Protein AF-A0A8B8CAV0-F1 (afdb_monomer)

Mean predicted aligned error: 4.96 Å

Nearest PDB structures (foldseek):
  4ude-assembly2_B  TM=5.161E-01  e=7.642E+00  Ginkgo biloba
  3fgt-assembly1_A  TM=3.720E-01  e=7.642E+00  Mus musculus

InterPro domains:
  IPR046815 P2X purinoreceptor 7, intracellular domain [PF20478] (2-87)

Organism: Crassostrea virginica (NCBI:txid6565)

Sequence (89 aa):
MCRDMPTQTERICCGRLPNQCQSQLPDFQLLILDELVLTLAQMYRQDVLALPQDEDYNKGKRHAAYRQFILWHHGRLGVGVRRIIPSNP

pLDDT: mean 87.69, std 7.07, range [60.25, 96.56]

Radius of gyration: 14.06 Å; Cα contacts (8 Å, |Δi|>4): 95; chains: 1; bounding box: 32×27×32 Å

Secondary structure (DSSP, 8-state):
-PPP-SSGGG-----S-GGG-GGGSHHHIIIII-HHHHHHHHHIIIIIT-PPPPSSHHHHHHHHHHHHHHHHHHS---TT---PPP---

Foldseek 3Di:
DFDDDPDPLQQDAPPDDPVPGPCPDPCLCVQQVDPVNLVVLQCCCCPVVVDDHDPDPVVSSNVSSVQSVCCVVPVDDDDPPDDHDHRTD

Solvent-accessible surface area (backbone atoms only — not comparable to full-atom values): 5431 Å² total; per-residue (Å²): 112,67,56,92,49,97,46,78,86,48,62,35,70,81,84,54,56,88,94,58,35,66,65,76,35,69,64,37,46,50,64,44,64,31,65,67,51,36,49,50,55,49,49,46,40,33,73,75,63,71,40,85,78,58,92,48,69,67,58,43,42,54,53,43,24,53,51,42,46,44,30,74,75,66,73,57,82,54,93,90,66,83,78,83,72,51,31,62,93

Structure (mmCIF, N/CA/C/O backbone):
data_AF-A0A8B8CAV0-F1
#
_entry.id   AF-A0A8B8CAV0-F1
#
loop_
_atom_site.group_PDB
_atom_site.id
_atom_site.type_symbol
_atom_site.label_atom_id
_atom_site.label_alt_id
_atom_site.label_comp_id
_atom_site.label_asym_id
_atom_site.label_entity_id
_atom_site.label_seq_id
_atom_site.pdbx_PDB_ins_code
_atom_site.Cartn_x
_atom_site.Cartn_y
_atom_site.Cartn_z
_atom_site.occupancy
_atom_site.B_iso_or_equiv
_atom_site.auth_seq_id
_atom_site.auth_comp_id
_atom_site.auth_asym_id
_atom_site.auth_atom_id
_atom_site.pdbx_PDB_model_num
ATOM 1 N N . MET A 1 1 ? -10.573 10.775 12.684 1.00 74.69 1 MET A N 1
ATOM 2 C CA . MET A 1 1 ? -11.746 11.033 11.815 1.00 74.69 1 MET A CA 1
ATOM 3 C C . MET A 1 1 ? -11.264 11.044 10.370 1.00 74.69 1 MET A C 1
ATOM 5 O O . MET A 1 1 ? -10.136 11.470 10.167 1.00 74.69 1 MET A O 1
ATOM 9 N N . CYS A 1 2 ? -12.042 10.543 9.404 1.00 86.56 2 CYS A N 1
ATOM 10 C CA . CYS A 1 2 ? -11.606 10.500 7.998 1.00 86.56 2 CYS A CA 1
ATOM 11 C C . CYS A 1 2 ? -11.386 11.912 7.434 1.00 86.56 2 CYS A C 1
ATOM 13 O O . CYS A 1 2 ? -12.001 12.866 7.915 1.00 86.56 2 CYS A O 1
ATOM 15 N N . ARG A 1 3 ? -10.516 12.040 6.427 1.00 87.00 3 ARG A N 1
ATOM 16 C CA . ARG A 1 3 ? -10.262 13.322 5.747 1.00 87.00 3 ARG A CA 1
ATOM 17 C C . ARG A 1 3 ? -11.258 13.554 4.613 1.00 87.00 3 ARG A C 1
ATOM 19 O O . ARG A 1 3 ? -11.645 12.606 3.923 1.00 87.00 3 ARG A O 1
ATOM 26 N N . ASP A 1 4 ? -11.627 14.819 4.413 1.00 88.19 4 ASP A N 1
ATOM 27 C CA . ASP A 1 4 ? -12.437 15.238 3.273 1.00 88.19 4 ASP A CA 1
ATOM 28 C C . ASP A 1 4 ? -11.663 15.047 1.971 1.00 88.19 4 ASP A C 1
ATOM 30 O O . ASP A 1 4 ? -10.526 15.499 1.829 1.00 88.19 4 ASP A O 1
ATOM 34 N N . MET A 1 5 ? -12.304 14.372 1.017 1.00 88.56 5 MET A N 1
ATOM 35 C CA . MET A 1 5 ? -11.732 14.093 -0.296 1.00 88.56 5 MET A CA 1
ATOM 36 C C . MET A 1 5 ? -12.387 14.959 -1.378 1.00 88.56 5 MET A C 1
ATOM 38 O O . MET A 1 5 ? -13.599 15.228 -1.311 1.00 88.56 5 MET A O 1
ATOM 42 N N . PRO A 1 6 ? -11.607 15.384 -2.390 1.00 89.19 6 PRO A N 1
ATOM 43 C CA . PRO A 1 6 ? -12.075 16.296 -3.428 1.00 89.19 6 PRO A CA 1
ATOM 44 C C . PRO A 1 6 ? -13.181 15.672 -4.282 1.00 89.19 6 PRO A C 1
ATOM 46 O O . PRO A 1 6 ? -14.141 16.358 -4.629 1.00 89.19 6 PRO A O 1
ATOM 49 N N . THR A 1 7 ? -13.096 14.371 -4.577 1.00 89.62 7 THR A N 1
ATOM 50 C CA . THR A 1 7 ? -14.114 13.669 -5.366 1.00 89.62 7 THR A CA 1
ATOM 51 C C . THR A 1 7 ? -15.045 12.845 -4.483 1.00 89.62 7 THR A C 1
ATOM 53 O O . THR A 1 7 ? -14.624 12.253 -3.492 1.00 89.62 7 THR A O 1
ATOM 56 N N . GLN A 1 8 ? -16.327 12.762 -4.855 1.00 85.69 8 GLN A N 1
ATOM 57 C CA . GLN A 1 8 ? -17.307 11.949 -4.123 1.00 85.69 8 GLN A CA 1
ATOM 58 C C . GLN A 1 8 ? -16.930 10.461 -4.120 1.00 85.69 8 GLN A C 1
ATOM 60 O O . GLN A 1 8 ? -17.138 9.776 -3.124 1.00 85.6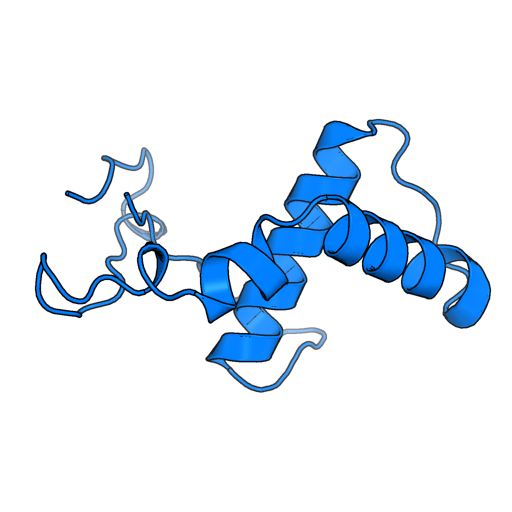9 8 GLN A O 1
ATOM 65 N N . THR A 1 9 ? -16.314 9.987 -5.203 1.00 86.44 9 THR A N 1
ATOM 66 C CA . THR A 1 9 ? -15.815 8.616 -5.349 1.00 86.44 9 THR A CA 1
ATOM 67 C C . THR A 1 9 ? -14.758 8.261 -4.302 1.00 86.44 9 THR A C 1
ATOM 69 O O . THR A 1 9 ? -14.708 7.123 -3.853 1.00 86.44 9 THR A O 1
ATOM 72 N N . GLU A 1 10 ? -13.931 9.221 -3.885 1.00 87.69 10 GLU A N 1
ATOM 73 C CA . GLU A 1 10 ? -12.878 9.018 -2.880 1.00 87.69 10 GLU A CA 1
ATOM 74 C C . GLU A 1 10 ? -13.369 9.204 -1.436 1.00 87.69 10 GLU A C 1
ATOM 76 O O . GLU A 1 10 ? -12.638 8.882 -0.501 1.00 87.69 10 GLU A O 1
ATOM 81 N N . ARG A 1 11 ? -14.601 9.689 -1.219 1.00 88.88 11 ARG A N 1
ATOM 82 C CA . ARG A 1 11 ? -15.191 9.886 0.120 1.00 88.88 11 ARG A CA 1
ATOM 83 C C . ARG A 1 11 ? -15.669 8.566 0.725 1.00 88.88 11 ARG A C 1
ATOM 85 O O . ARG A 1 11 ? -16.848 8.383 1.019 1.00 88.88 11 ARG A O 1
ATOM 92 N N . ILE A 1 12 ? -14.741 7.633 0.897 1.00 89.19 12 ILE A N 1
ATOM 93 C CA . ILE A 1 12 ? -14.997 6.301 1.440 1.00 89.19 12 ILE A CA 1
ATOM 94 C C . ILE A 1 12 ? -14.307 6.176 2.795 1.00 89.19 12 ILE A C 1
ATOM 96 O O . ILE A 1 12 ? -13.123 6.466 2.937 1.00 89.19 12 ILE A O 1
ATOM 100 N N . CYS A 1 13 ? -15.053 5.697 3.788 1.00 89.50 13 CYS A N 1
ATOM 101 C CA . CYS A 1 13 ? -14.536 5.325 5.101 1.00 89.50 13 CYS A CA 1
ATOM 102 C C . CYS A 1 13 ? -14.295 3.809 5.156 1.00 89.50 13 CYS A C 1
ATOM 104 O O . CYS A 1 13 ? -14.994 3.042 4.496 1.00 89.50 13 CYS A O 1
ATOM 106 N N . CYS A 1 14 ? -13.363 3.354 5.997 1.00 87.62 14 CYS A N 1
ATOM 107 C CA . CYS A 1 14 ? -13.167 1.926 6.278 1.00 87.62 14 CYS A CA 1
ATOM 108 C C . CYS A 1 14 ? -14.380 1.232 6.939 1.00 87.62 14 CYS A C 1
ATOM 110 O O . CYS A 1 14 ? -14.360 0.016 7.112 1.00 87.62 14 CYS A O 1
ATOM 112 N N . GLY A 1 15 ? -15.414 1.985 7.340 1.00 86.56 15 GLY A N 1
ATOM 113 C CA . GLY A 1 15 ? -16.675 1.457 7.875 1.00 86.56 15 GLY A CA 1
ATOM 114 C C . GLY A 1 15 ? -16.598 0.903 9.301 1.00 86.56 15 GLY A C 1
ATOM 115 O O . GLY A 1 15 ? -17.580 0.355 9.793 1.00 86.56 15 GLY A O 1
ATOM 116 N N . ARG A 1 16 ? -15.448 1.032 9.973 1.00 86.31 16 ARG A N 1
ATOM 117 C CA . ARG A 1 16 ? -15.245 0.575 11.356 1.00 86.31 16 ARG A CA 1
ATOM 118 C C . ARG A 1 16 ? -15.560 1.670 12.373 1.00 86.31 16 ARG A C 1
ATOM 120 O O . ARG A 1 16 ? -15.600 2.853 12.035 1.00 86.31 16 ARG A O 1
ATOM 127 N N . LEU A 1 17 ? -15.743 1.265 13.632 1.00 85.25 17 LEU A N 1
ATOM 128 C CA . LEU A 1 17 ? -15.906 2.194 14.750 1.00 85.25 17 LEU A CA 1
ATOM 129 C C . LEU A 1 17 ? -14.686 3.132 14.859 1.00 85.25 17 LEU A C 1
ATOM 131 O O . LEU A 1 17 ? -13.571 2.716 14.528 1.00 85.25 17 LEU A O 1
ATOM 135 N N . PRO A 1 18 ? -14.849 4.376 15.350 1.00 79.38 18 PRO A N 1
ATOM 136 C CA . PRO A 1 18 ? -13.758 5.355 15.407 1.00 79.38 18 PRO A CA 1
ATOM 137 C C . PRO A 1 18 ? -12.507 4.876 16.159 1.00 79.38 18 PRO A C 1
ATOM 139 O O . PRO A 1 18 ? -11.392 5.208 15.768 1.00 79.38 18 PRO A O 1
ATOM 142 N N . ASN A 1 19 ? -12.686 4.063 17.201 1.00 82.81 19 ASN A N 1
ATOM 143 C CA . ASN A 1 19 ? -11.621 3.455 18.009 1.00 82.81 19 ASN A CA 1
ATOM 144 C C . ASN A 1 19 ? -11.059 2.145 17.422 1.00 82.81 19 ASN A C 1
ATOM 146 O O . ASN A 1 19 ? -10.168 1.542 18.009 1.00 82.81 19 ASN A O 1
ATOM 150 N N . GLN A 1 20 ? -11.587 1.686 16.289 1.00 85.81 20 GLN A N 1
ATOM 151 C CA . GLN A 1 20 ? -11.206 0.442 15.615 1.00 85.81 20 GLN A CA 1
ATOM 152 C C . GLN A 1 20 ? -10.908 0.684 14.132 1.00 85.81 20 GLN A C 1
ATOM 154 O O . GLN A 1 20 ? -11.050 -0.217 13.299 1.00 85.81 20 GLN A O 1
ATOM 159 N N . CYS A 1 21 ? -10.526 1.914 13.784 1.00 89.81 21 CYS A N 1
ATOM 160 C CA . CYS A 1 21 ? -10.168 2.255 12.419 1.00 89.81 21 CYS A CA 1
ATOM 161 C C . CYS A 1 21 ? -9.044 1.339 11.921 1.00 89.81 21 CYS A C 1
ATOM 163 O O . CYS A 1 21 ? -8.117 1.009 12.656 1.00 89.81 21 CYS A O 1
ATOM 165 N N . GLN A 1 22 ? -9.119 0.933 10.655 1.00 89.38 22 GLN A N 1
ATOM 166 C 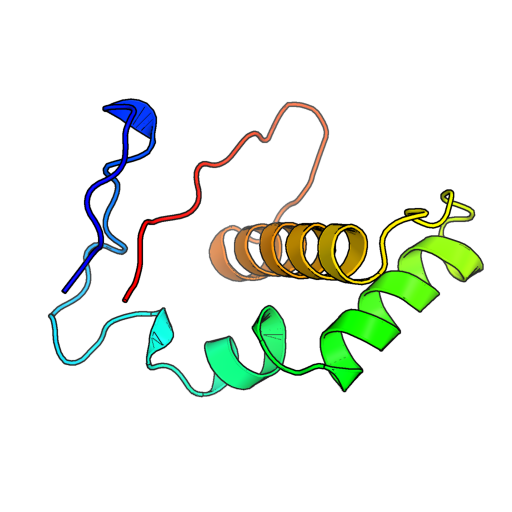CA . GLN A 1 22 ? -8.133 0.026 10.077 1.00 89.38 22 GLN A CA 1
ATOM 167 C C . GLN A 1 22 ? -6.713 0.614 10.094 1.00 89.38 22 GLN A C 1
ATOM 169 O O . GLN A 1 22 ? -5.767 -0.153 10.232 1.00 89.38 22 GLN A O 1
ATOM 174 N N . SER A 1 23 ? -6.563 1.945 10.021 1.00 89.44 23 SER A N 1
ATOM 175 C CA . SER A 1 23 ? -5.251 2.602 10.126 1.00 89.44 23 SER A CA 1
ATOM 176 C C . SER A 1 23 ? -4.619 2.517 11.518 1.00 89.44 23 SER A C 1
ATOM 178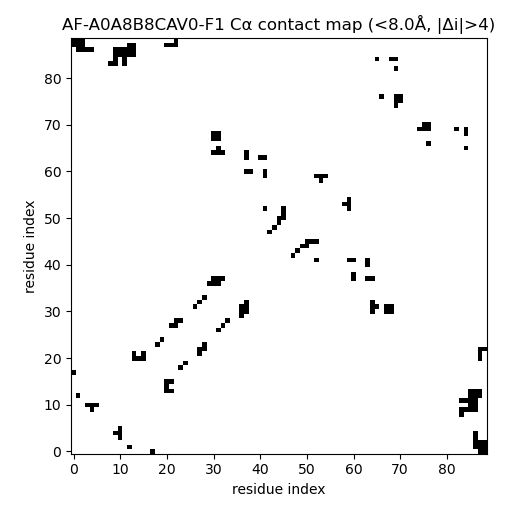 O O . SER A 1 23 ? -3.421 2.721 11.646 1.00 89.44 23 SER A O 1
ATOM 180 N N . GLN A 1 24 ? -5.397 2.177 12.550 1.00 90.50 24 GLN A N 1
ATOM 181 C CA . GLN A 1 24 ? -4.918 2.011 13.928 1.00 90.50 24 GLN A CA 1
ATOM 182 C C . GLN A 1 24 ? -4.440 0.582 14.221 1.00 90.50 24 GLN A C 1
ATOM 184 O O . GLN A 1 24 ? -3.964 0.300 15.319 1.00 90.50 24 GLN A O 1
ATOM 189 N N . LEU A 1 25 ? -4.601 -0.347 13.275 1.00 90.62 25 LEU A N 1
ATOM 190 C CA . LEU A 1 25 ? -4.145 -1.718 13.464 1.00 90.62 25 LEU A CA 1
ATOM 191 C C . LEU A 1 25 ? -2.613 -1.794 13.371 1.00 90.62 25 LEU A C 1
ATOM 193 O O . LEU A 1 25 ? -2.043 -1.203 12.451 1.00 90.62 25 LEU A O 1
ATOM 197 N N . PRO A 1 26 ? -1.948 -2.595 14.225 1.00 93.25 26 PRO A N 1
ATOM 198 C CA . PRO A 1 26 ? -0.507 -2.833 14.121 1.00 93.25 26 PRO A CA 1
ATOM 199 C C . PRO A 1 26 ? -0.089 -3.341 12.735 1.00 93.25 26 PRO A C 1
ATOM 201 O O . PRO A 1 26 ? 0.910 -2.892 12.177 1.00 93.25 26 PRO A O 1
ATOM 204 N N . ASP A 1 27 ? -0.908 -4.208 12.135 1.00 93.06 27 ASP A N 1
ATOM 205 C CA . ASP A 1 27 ? -0.684 -4.735 10.788 1.00 93.06 27 ASP A CA 1
ATOM 206 C C . ASP A 1 27 ? -0.663 -3.632 9.727 1.00 93.06 27 ASP A C 1
ATOM 208 O O . ASP A 1 27 ? 0.088 -3.723 8.763 1.00 93.06 27 ASP A O 1
ATOM 212 N N . PHE A 1 28 ? -1.463 -2.573 9.891 1.00 93.50 28 PHE A N 1
ATOM 213 C CA . PHE A 1 28 ? -1.455 -1.448 8.958 1.00 93.50 28 PHE A CA 1
ATOM 214 C C . PHE A 1 28 ? -0.134 -0.682 9.045 1.00 93.50 28 PHE A C 1
ATOM 216 O O . PHE A 1 28 ? 0.461 -0.369 8.014 1.00 93.50 28 PHE A O 1
ATOM 223 N N . GLN A 1 29 ? 0.359 -0.443 10.264 1.00 94.56 29 GLN A N 1
ATOM 224 C CA . GLN A 1 29 ? 1.654 0.200 10.477 1.00 94.56 29 GLN A CA 1
ATOM 225 C C . GLN A 1 29 ? 2.779 -0.608 9.820 1.00 94.56 29 GLN A C 1
ATO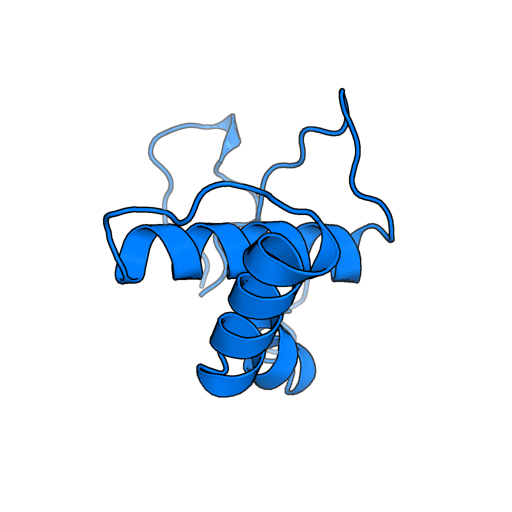M 227 O O . GLN A 1 29 ? 3.572 -0.046 9.071 1.00 94.56 29 GLN A O 1
ATOM 232 N N . LEU A 1 30 ? 2.810 -1.923 10.047 1.00 95.69 30 LEU A N 1
ATOM 233 C CA . LEU A 1 30 ? 3.866 -2.788 9.525 1.00 95.69 30 LEU A CA 1
ATOM 234 C C . LEU A 1 30 ? 3.760 -3.014 8.010 1.00 95.69 30 LEU A C 1
ATOM 236 O O . LEU A 1 30 ? 4.750 -2.919 7.300 1.00 95.69 30 LEU A O 1
ATOM 240 N N . LEU A 1 31 ? 2.577 -3.341 7.490 1.00 94.56 31 LEU A N 1
ATOM 241 C CA . LEU A 1 31 ? 2.440 -3.760 6.091 1.00 94.56 31 LEU A CA 1
ATOM 242 C C . LEU A 1 31 ? 2.358 -2.587 5.111 1.00 94.56 31 LEU A C 1
ATOM 244 O O . LEU A 1 31 ? 2.680 -2.770 3.938 1.00 94.56 31 LEU A O 1
ATOM 248 N N . ILE A 1 32 ? 1.867 -1.424 5.557 1.00 95.19 32 ILE A N 1
ATOM 249 C CA . ILE A 1 32 ? 1.506 -0.302 4.672 1.00 95.19 32 ILE A CA 1
ATOM 250 C C . ILE A 1 32 ? 2.408 0.916 4.879 1.00 95.19 32 ILE A C 1
ATOM 252 O O . ILE A 1 32 ? 2.644 1.651 3.919 1.00 95.19 32 ILE A O 1
ATOM 256 N N . LEU A 1 33 ? 2.884 1.158 6.105 1.00 94.81 33 LEU A N 1
ATOM 257 C CA . LEU A 1 33 ? 3.631 2.374 6.450 1.00 94.81 33 LEU A CA 1
ATOM 258 C C . LEU A 1 33 ? 5.112 2.129 6.758 1.00 94.81 33 LEU A C 1
ATOM 260 O O . LEU A 1 33 ? 5.897 3.072 6.661 1.00 94.81 33 LEU A O 1
ATOM 264 N N . ASP A 1 34 ? 5.502 0.905 7.116 1.00 96.50 34 ASP A N 1
ATOM 265 C CA . ASP A 1 34 ? 6.888 0.584 7.450 1.00 96.50 34 ASP A CA 1
ATOM 266 C C . ASP A 1 34 ? 7.817 0.751 6.243 1.00 96.50 34 ASP A C 1
ATOM 268 O O . ASP A 1 34 ? 7.603 0.210 5.154 1.00 96.50 34 ASP A O 1
ATOM 272 N N . GLU A 1 35 ? 8.884 1.517 6.448 1.00 94.81 35 GLU A N 1
ATOM 273 C CA . GLU A 1 35 ? 9.807 1.890 5.388 1.00 94.81 35 GLU A CA 1
ATOM 274 C C . GLU A 1 35 ? 10.580 0.694 4.823 1.00 94.81 35 GLU A C 1
ATOM 276 O O . GLU A 1 35 ? 10.794 0.623 3.607 1.00 94.81 35 GLU A O 1
ATOM 281 N N . LEU A 1 36 ? 10.982 -0.252 5.671 1.00 95.75 36 LEU A N 1
ATOM 282 C CA . LEU A 1 36 ? 11.745 -1.421 5.242 1.00 95.75 36 LEU A CA 1
ATOM 283 C C . LEU A 1 36 ? 10.855 -2.372 4.445 1.00 95.75 36 LEU A C 1
ATOM 285 O O . LEU A 1 36 ? 11.272 -2.868 3.397 1.00 95.75 36 LEU A O 1
ATOM 289 N N . VAL A 1 37 ? 9.608 -2.561 4.881 1.00 96.56 37 VAL A N 1
ATOM 290 C CA . VAL A 1 37 ? 8.618 -3.369 4.155 1.00 96.56 37 VAL A CA 1
ATOM 291 C C . VAL A 1 37 ? 8.306 -2.765 2.785 1.00 96.56 37 VAL A C 1
ATOM 293 O O . VAL A 1 37 ? 8.280 -3.492 1.787 1.00 96.56 37 VAL A O 1
ATOM 296 N N . LEU A 1 38 ? 8.122 -1.444 2.702 1.00 95.69 38 L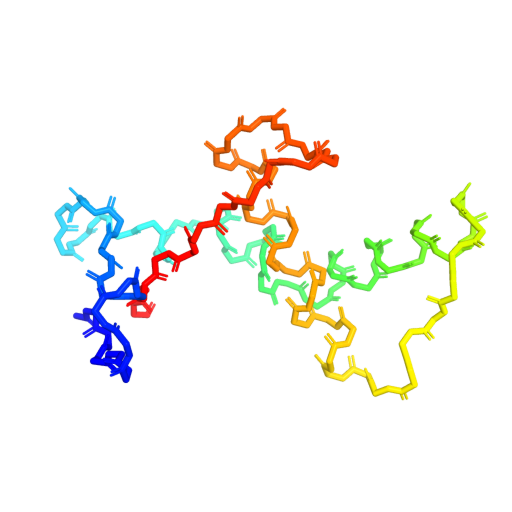EU A N 1
ATOM 297 C CA . LEU A 1 38 ? 7.905 -0.759 1.423 1.00 95.69 38 LEU A CA 1
ATOM 298 C C . LEU A 1 38 ? 9.120 -0.879 0.499 1.00 95.69 38 LEU A C 1
ATOM 300 O O . LEU A 1 38 ? 8.958 -1.131 -0.697 1.00 95.69 38 LEU A O 1
ATOM 304 N N . THR A 1 39 ? 10.327 -0.747 1.050 1.00 93.69 39 THR A N 1
ATOM 305 C CA . THR A 1 39 ? 11.580 -0.883 0.294 1.00 93.69 39 THR A CA 1
ATOM 306 C C . THR A 1 39 ? 11.726 -2.298 -0.262 1.00 93.69 39 THR A C 1
ATOM 308 O O . THR A 1 39 ? 11.969 -2.469 -1.457 1.00 93.69 39 THR A O 1
ATOM 311 N N . LEU A 1 40 ? 11.470 -3.320 0.558 1.00 95.06 40 LEU A N 1
ATOM 312 C CA . LEU A 1 40 ? 11.491 -4.716 0.125 1.00 95.06 40 LEU A CA 1
ATOM 313 C C . LEU A 1 40 ? 10.454 -4.989 -0.975 1.00 95.06 40 LEU A C 1
ATOM 315 O O . LEU A 1 40 ? 10.754 -5.669 -1.956 1.00 95.06 40 LEU A O 1
ATOM 319 N N . ALA A 1 41 ? 9.246 -4.431 -0.858 1.00 93.75 41 ALA A N 1
ATOM 320 C CA . ALA A 1 41 ? 8.211 -4.568 -1.883 1.00 93.75 41 ALA A CA 1
ATOM 321 C C . ALA A 1 41 ? 8.614 -3.916 -3.220 1.00 93.75 41 ALA A C 1
ATOM 323 O O . ALA A 1 41 ? 8.265 -4.425 -4.293 1.00 93.75 41 ALA A O 1
ATOM 324 N N . GLN A 1 42 ? 9.350 -2.803 -3.176 1.00 92.12 42 GLN A N 1
ATOM 325 C CA . GLN A 1 42 ? 9.908 -2.170 -4.372 1.00 92.12 42 GLN A CA 1
ATOM 326 C C . GLN A 1 42 ? 11.017 -3.018 -4.995 1.00 92.12 42 GLN A C 1
ATOM 328 O O . GLN A 1 42 ? 10.944 -3.280 -6.196 1.00 92.12 42 GLN A O 1
ATOM 333 N N . MET A 1 43 ? 11.970 -3.500 -4.189 1.00 92.12 43 MET A N 1
ATOM 334 C CA . MET A 1 43 ? 13.039 -4.399 -4.640 1.00 92.12 43 MET A CA 1
ATOM 335 C C . MET A 1 43 ? 12.462 -5.651 -5.298 1.00 92.12 43 MET A C 1
ATOM 337 O O . MET A 1 43 ? 12.828 -5.991 -6.415 1.00 92.12 43 MET A O 1
ATOM 341 N N . TYR A 1 44 ? 11.462 -6.282 -4.676 1.00 92.88 44 TYR A N 1
ATOM 342 C CA . TYR A 1 44 ? 10.790 -7.443 -5.257 1.00 92.88 44 TYR A CA 1
ATOM 343 C C . TYR A 1 44 ? 10.207 -7.134 -6.646 1.00 92.88 44 TYR A C 1
ATOM 345 O O . TYR A 1 44 ? 10.350 -7.912 -7.585 1.00 92.88 44 TYR A O 1
ATOM 353 N N . ARG A 1 45 ? 9.565 -5.974 -6.823 1.00 90.94 45 ARG A N 1
ATOM 354 C CA . ARG A 1 45 ? 9.049 -5.571 -8.141 1.00 90.94 45 ARG A CA 1
ATOM 355 C C . ARG A 1 45 ? 10.148 -5.318 -9.169 1.00 90.94 45 ARG A C 1
ATOM 357 O O . ARG A 1 45 ? 9.921 -5.596 -10.343 1.00 90.94 45 ARG A O 1
ATOM 364 N N . GLN A 1 46 ? 11.267 -4.744 -8.757 1.00 90.94 46 GLN A N 1
ATOM 365 C CA . GLN A 1 46 ? 12.361 -4.398 -9.659 1.00 90.94 46 GLN A CA 1
ATOM 366 C C . GLN A 1 46 ? 13.145 -5.644 -10.057 1.00 90.94 46 GLN A C 1
ATOM 368 O O . GLN A 1 46 ? 13.253 -5.937 -11.242 1.00 90.94 46 GLN A O 1
ATOM 373 N N . ASP A 1 47 ? 13.589 -6.421 -9.076 1.00 92.06 47 ASP A N 1
ATOM 374 C CA . ASP A 1 47 ? 14.525 -7.521 -9.295 1.00 92.06 47 ASP A CA 1
ATOM 375 C C . ASP A 1 47 ? 13.816 -8.824 -9.674 1.00 92.06 47 ASP A C 1
ATOM 377 O O . ASP A 1 47 ? 14.269 -9.542 -10.561 1.00 92.06 47 ASP A O 1
ATOM 381 N N . VAL A 1 48 ? 12.678 -9.137 -9.040 1.00 92.50 48 VAL A N 1
ATOM 382 C CA . VAL A 1 48 ? 11.964 -10.405 -9.290 1.00 92.50 48 VAL A CA 1
ATOM 383 C C . VAL A 1 48 ? 11.006 -10.283 -10.472 1.00 92.50 48 VAL A C 1
ATOM 385 O O . VAL A 1 48 ? 10.852 -11.229 -11.241 1.00 92.50 48 VAL A O 1
ATOM 388 N N . LEU A 1 49 ? 10.350 -9.129 -10.631 1.00 89.81 49 LEU A N 1
ATOM 389 C CA . LEU A 1 49 ? 9.373 -8.908 -11.707 1.00 89.81 49 LEU A CA 1
ATOM 390 C C . LEU A 1 49 ? 9.929 -8.103 -12.892 1.00 89.81 49 LEU A C 1
ATOM 392 O O . LEU A 1 49 ? 9.184 -7.881 -13.846 1.00 89.81 49 LEU A O 1
ATOM 396 N N . ALA A 1 50 ? 11.195 -7.670 -12.842 1.00 92.12 50 ALA A N 1
ATOM 397 C CA . ALA A 1 50 ? 11.848 -6.869 -13.884 1.00 92.12 50 ALA A CA 1
ATOM 398 C C . ALA A 1 50 ? 11.064 -5.594 -14.265 1.00 92.12 50 ALA A C 1
ATOM 400 O O . ALA A 1 50 ? 11.030 -5.190 -15.430 1.00 92.12 50 ALA A O 1
ATOM 401 N N . LEU A 1 51 ? 10.380 -4.969 -13.297 1.00 87.88 51 LEU A N 1
ATOM 402 C CA . LEU A 1 51 ? 9.589 -3.760 -13.535 1.00 87.88 51 LEU A CA 1
ATOM 403 C C . LEU A 1 51 ? 10.420 -2.500 -13.273 1.00 87.88 51 LEU A C 1
ATOM 405 O O . LEU A 1 51 ? 11.214 -2.476 -12.335 1.00 87.88 51 LEU A O 1
ATOM 409 N N . PRO A 1 52 ? 10.202 -1.422 -14.047 1.00 86.12 52 PRO A N 1
ATOM 410 C CA . PRO A 1 52 ? 10.975 -0.201 -13.895 1.00 86.12 52 PRO A CA 1
ATOM 411 C C . PRO A 1 52 ? 10.792 0.404 -12.502 1.00 86.12 52 PRO A C 1
ATOM 413 O O . PRO A 1 52 ? 9.695 0.391 -11.925 1.00 86.12 52 PRO A O 1
ATOM 416 N N . GLN A 1 53 ? 11.888 0.950 -11.986 1.00 81.44 53 GLN A N 1
ATOM 417 C CA . GLN A 1 53 ? 11.896 1.752 -10.776 1.00 81.44 53 GLN A CA 1
ATOM 418 C C . GLN A 1 53 ? 11.171 3.080 -11.019 1.00 81.44 53 GLN A C 1
ATOM 420 O O . GLN A 1 53 ? 11.313 3.699 -12.071 1.00 81.44 53 GLN A O 1
ATOM 425 N N . ASP A 1 54 ? 10.389 3.521 -1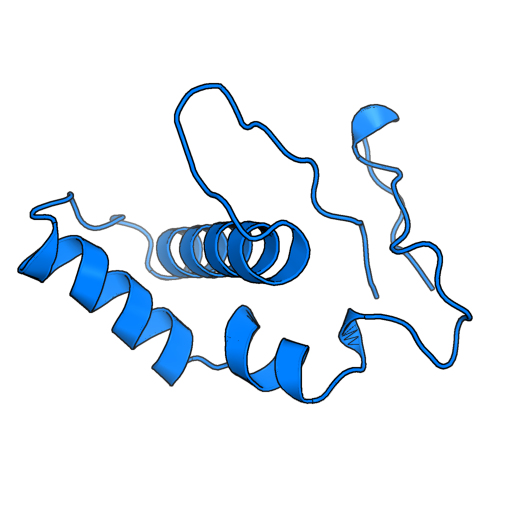0.035 1.00 81.56 54 ASP A N 1
ATOM 426 C CA . ASP A 1 54 ? 9.870 4.886 -10.024 1.00 81.56 54 ASP A CA 1
ATOM 427 C C . ASP A 1 54 ? 11.033 5.864 -9.767 1.00 81.56 54 ASP A C 1
ATOM 429 O O . ASP A 1 54 ? 11.773 5.697 -8.799 1.00 81.56 54 ASP A O 1
ATOM 433 N N . GLU A 1 55 ? 11.172 6.895 -10.606 1.00 78.62 55 GLU A N 1
ATOM 434 C CA . GLU A 1 55 ? 12.220 7.927 -10.475 1.00 78.62 55 GLU A CA 1
ATOM 435 C C . GLU A 1 55 ? 12.090 8.744 -9.177 1.00 78.62 55 GLU A C 1
ATOM 437 O O . GLU A 1 55 ? 13.081 9.173 -8.592 1.00 78.62 55 GLU A O 1
ATOM 442 N N . ASP A 1 56 ? 10.856 8.942 -8.704 1.00 87.19 56 ASP A N 1
ATOM 443 C CA . ASP A 1 56 ? 10.562 9.610 -7.436 1.00 87.19 56 ASP A CA 1
ATOM 444 C C . ASP A 1 56 ? 10.463 8.570 -6.310 1.00 87.19 56 ASP A C 1
ATOM 446 O O . ASP A 1 56 ? 9.537 7.749 -6.261 1.00 87.19 56 ASP A O 1
ATOM 450 N N . TYR A 1 57 ? 11.405 8.667 -5.368 1.00 81.50 57 TYR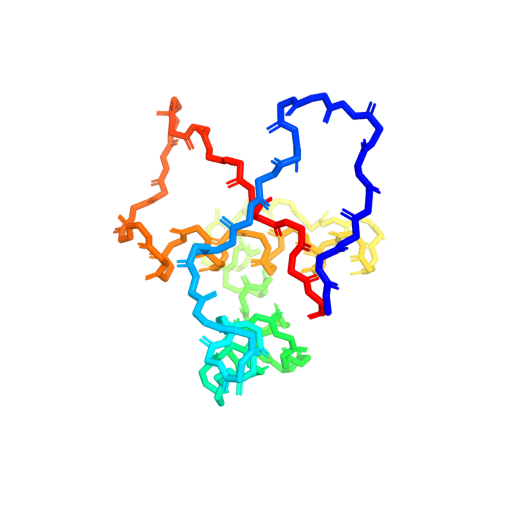 A N 1
ATOM 451 C CA . TYR A 1 57 ? 11.506 7.825 -4.176 1.00 81.50 57 TYR A CA 1
ATOM 452 C C . TYR A 1 57 ? 10.187 7.724 -3.396 1.00 81.50 57 TYR A C 1
ATOM 454 O O . TYR A 1 57 ? 9.711 6.630 -3.078 1.00 81.50 57 TYR A O 1
ATOM 462 N N . ASN A 1 58 ? 9.548 8.864 -3.128 1.00 87.50 58 ASN A N 1
ATOM 463 C CA . ASN A 1 58 ? 8.319 8.921 -2.344 1.00 87.50 58 ASN A CA 1
ATOM 464 C C . ASN A 1 58 ? 7.121 8.429 -3.155 1.00 87.50 58 ASN A C 1
ATOM 466 O O . ASN A 1 58 ? 6.225 7.781 -2.611 1.00 87.50 58 ASN A O 1
ATOM 470 N N . LYS A 1 59 ? 7.091 8.705 -4.461 1.00 89.31 59 LYS A N 1
ATOM 471 C CA . LYS A 1 59 ? 6.036 8.209 -5.353 1.00 89.31 59 LYS A CA 1
ATOM 472 C C . LYS A 1 59 ? 6.024 6.687 -5.414 1.00 89.31 59 LYS A C 1
ATOM 474 O O . LYS A 1 59 ? 4.954 6.094 -5.254 1.00 89.31 59 LYS A O 1
ATOM 479 N N . GLY A 1 60 ? 7.190 6.065 -5.576 1.00 90.19 60 GLY A N 1
ATOM 480 C CA . GLY A 1 60 ? 7.300 4.611 -5.608 1.00 90.19 60 GLY A CA 1
ATOM 481 C C . GLY A 1 60 ? 6.806 3.966 -4.312 1.00 90.19 60 GLY A C 1
ATOM 482 O O . GLY A 1 60 ? 6.040 3.000 -4.357 1.00 90.19 60 GLY A O 1
ATOM 483 N N . LYS A 1 61 ? 7.158 4.548 -3.160 1.00 92.19 61 LYS A N 1
ATOM 484 C CA . LYS A 1 61 ? 6.698 4.067 -1.850 1.00 92.19 61 LYS A CA 1
ATOM 485 C C . LYS A 1 61 ? 5.195 4.216 -1.659 1.00 92.19 61 LYS A C 1
ATOM 487 O O . LYS A 1 61 ? 4.540 3.260 -1.253 1.00 92.19 61 LYS A O 1
ATOM 492 N N . ARG A 1 62 ? 4.617 5.366 -2.031 1.00 92.69 62 ARG A N 1
ATOM 493 C CA . ARG A 1 62 ? 3.154 5.559 -1.999 1.00 92.69 62 ARG A CA 1
ATOM 494 C C . ARG A 1 62 ? 2.439 4.501 -2.839 1.00 92.69 62 ARG A C 1
ATOM 496 O O . ARG A 1 62 ? 1.473 3.894 -2.385 1.00 92.69 62 ARG A O 1
ATOM 503 N N . HIS A 1 63 ? 2.931 4.234 -4.047 1.00 91.06 63 HIS A N 1
ATOM 504 C CA . HIS A 1 63 ? 2.346 3.215 -4.916 1.00 91.06 63 HIS A CA 1
ATOM 505 C C . HIS A 1 63 ? 2.509 1.789 -4.373 1.00 91.06 63 HIS A C 1
ATOM 507 O O . HIS A 1 63 ? 1.601 0.973 -4.553 1.00 91.06 63 HIS A O 1
ATOM 513 N N . ALA A 1 64 ? 3.632 1.474 -3.721 1.00 93.31 64 ALA A N 1
ATOM 514 C CA . ALA A 1 64 ? 3.825 0.195 -3.040 1.00 93.31 64 ALA A CA 1
ATOM 515 C C . ALA A 1 64 ? 2.801 0.016 -1.907 1.00 93.31 64 ALA A C 1
ATOM 517 O O . ALA A 1 64 ? 2.055 -0.965 -1.927 1.00 93.31 64 ALA A O 1
ATOM 518 N N . ALA A 1 65 ? 2.661 1.024 -1.040 1.00 94.75 65 ALA A N 1
ATOM 519 C CA . ALA A 1 65 ? 1.698 1.037 0.060 1.00 94.75 65 ALA A CA 1
ATOM 520 C C . ALA A 1 65 ? 0.256 0.831 -0.431 1.00 94.75 65 ALA A C 1
ATOM 522 O O . ALA A 1 65 ? -0.478 -0.006 0.093 1.00 94.75 65 ALA A O 1
ATOM 523 N N . TYR A 1 66 ? -0.151 1.533 -1.496 1.00 92.44 66 TYR A N 1
ATOM 524 C CA . TYR A 1 66 ? -1.490 1.385 -2.078 1.00 92.44 66 TYR A CA 1
ATOM 525 C C . TYR A 1 66 ? -1.763 -0.031 -2.589 1.00 92.44 66 TYR A C 1
ATOM 527 O O . TYR A 1 66 ? -2.838 -0.586 -2.355 1.00 92.44 66 TYR A O 1
ATOM 535 N N . ARG A 1 67 ? -0.790 -0.642 -3.272 1.00 91.56 67 ARG A N 1
ATOM 536 C CA . ARG A 1 67 ? -0.922 -2.017 -3.773 1.00 91.56 67 ARG A CA 1
ATOM 537 C C . ARG A 1 67 ? -0.974 -3.019 -2.626 1.00 91.56 67 ARG A C 1
ATOM 539 O O . ARG A 1 67 ? -1.828 -3.902 -2.655 1.00 91.56 67 ARG A O 1
ATOM 546 N N . GLN A 1 68 ? -0.109 -2.868 -1.624 1.00 93.56 68 GLN A N 1
ATOM 547 C CA . GLN A 1 68 ? -0.117 -3.718 -0.433 1.00 93.56 68 GLN A CA 1
ATOM 548 C C . GLN A 1 68 ? -1.438 -3.611 0.321 1.00 93.56 68 GLN A C 1
ATOM 550 O O . GLN A 1 68 ? -1.996 -4.642 0.680 1.00 93.56 68 GLN A O 1
ATOM 555 N N . PHE A 1 69 ? -1.997 -2.408 0.473 1.00 92.56 69 PHE A N 1
ATOM 556 C CA . PHE A 1 69 ? -3.289 -2.225 1.132 1.00 92.56 69 PHE A CA 1
ATOM 557 C C . PHE A 1 69 ? -4.404 -2.973 0.400 1.00 92.56 69 PHE A C 1
ATOM 559 O O . PHE A 1 69 ? -5.160 -3.722 1.016 1.00 92.56 69 PHE A O 1
ATOM 566 N N . ILE A 1 70 ? -4.483 -2.814 -0.923 1.00 90.69 70 ILE A N 1
ATOM 567 C CA . ILE A 1 70 ? -5.487 -3.501 -1.745 1.00 90.69 70 ILE A CA 1
ATOM 568 C C . ILE A 1 70 ? -5.301 -5.020 -1.663 1.00 90.69 70 ILE A C 1
ATOM 570 O O . ILE A 1 70 ? -6.288 -5.744 -1.533 1.00 90.69 70 ILE A O 1
ATOM 574 N N . LEU A 1 71 ? -4.059 -5.507 -1.712 1.00 91.44 71 LEU A N 1
ATOM 575 C CA . LEU A 1 71 ? -3.760 -6.933 -1.609 1.00 91.44 71 LEU A CA 1
ATOM 576 C C . LEU A 1 71 ? -4.149 -7.496 -0.243 1.00 91.44 71 LEU A C 1
ATOM 578 O O . LEU A 1 71 ? -4.826 -8.514 -0.181 1.00 91.44 71 LEU A O 1
ATOM 582 N N . TRP A 1 72 ? -3.760 -6.827 0.836 1.00 91.06 72 TRP A N 1
ATOM 583 C CA . TRP A 1 72 ? -4.071 -7.245 2.197 1.00 91.06 72 TRP A CA 1
ATOM 584 C C . TRP A 1 72 ? -5.578 -7.223 2.467 1.00 91.06 72 TRP A C 1
ATOM 586 O O . TRP A 1 72 ? -6.121 -8.163 3.040 1.00 91.06 72 TRP A O 1
ATOM 596 N N . HIS A 1 73 ? -6.279 -6.184 2.009 1.00 87.06 73 HIS A N 1
ATOM 597 C CA . HIS A 1 73 ? -7.700 -6.016 2.299 1.00 87.06 73 HIS A CA 1
ATOM 598 C C . HIS A 1 73 ? -8.624 -6.838 1.386 1.00 87.06 73 HIS A C 1
ATOM 600 O O . HIS A 1 73 ? -9.706 -7.243 1.807 1.00 87.06 73 HIS A O 1
ATOM 606 N N . HIS A 1 74 ? -8.227 -7.087 0.134 1.00 85.56 74 HIS A N 1
ATOM 607 C CA . HIS A 1 74 ? -9.075 -7.760 -0.859 1.00 85.56 74 HIS A CA 1
ATOM 608 C C . HIS A 1 74 ? -8.520 -9.093 -1.373 1.00 85.56 74 HIS A C 1
ATOM 610 O O . HIS A 1 74 ? 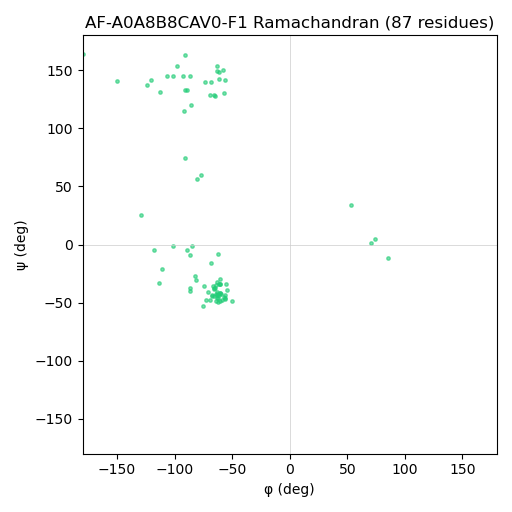-9.189 -9.751 -2.171 1.00 85.56 74 HIS A O 1
ATOM 616 N N . GLY A 1 75 ? -7.308 -9.482 -0.975 1.00 84.81 75 GLY A N 1
ATOM 617 C CA . GLY A 1 75 ? -6.673 -10.756 -1.323 1.00 84.81 75 GLY A CA 1
ATOM 618 C C . GLY A 1 75 ? -6.237 -10.90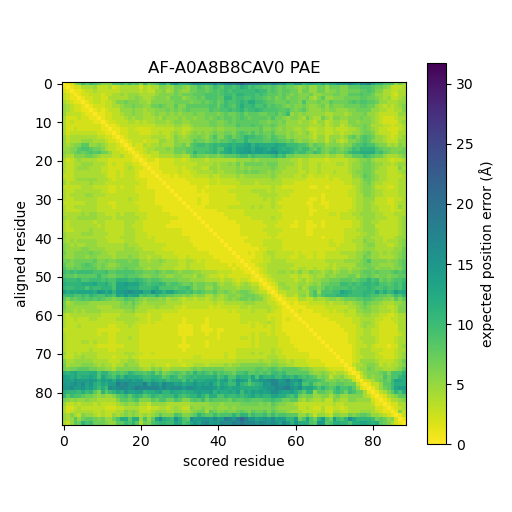2 -2.785 1.00 84.81 75 GLY A C 1
ATOM 619 O O . GLY A 1 75 ? -5.748 -11.962 -3.163 1.00 84.81 75 GLY A O 1
ATOM 620 N N . ARG A 1 76 ? -6.421 -9.882 -3.638 1.00 80.25 76 ARG A N 1
ATOM 621 C CA . ARG A 1 76 ? -6.087 -9.965 -5.069 1.00 80.25 76 ARG A CA 1
ATOM 622 C C . ARG A 1 76 ? -5.688 -8.627 -5.684 1.00 80.25 76 ARG A C 1
ATOM 624 O O . ARG A 1 76 ? -6.323 -7.602 -5.437 1.00 80.25 76 ARG A O 1
ATOM 631 N N . LEU A 1 77 ? -4.690 -8.680 -6.564 1.00 76.94 77 LEU A N 1
ATOM 632 C CA . LEU A 1 77 ? -4.256 -7.599 -7.452 1.00 76.94 77 LEU A CA 1
ATOM 633 C C . LEU A 1 77 ? -4.293 -8.111 -8.898 1.00 76.94 77 LEU A C 1
ATOM 635 O O . LEU A 1 77 ? -3.880 -9.237 -9.158 1.00 76.94 77 LEU A O 1
ATOM 639 N N . GLY A 1 78 ? -4.783 -7.308 -9.845 1.00 70.81 78 GLY A N 1
ATOM 640 C CA . GLY A 1 78 ? -4.846 -7.720 -11.248 1.00 70.81 78 GLY A CA 1
ATOM 641 C C . GLY A 1 78 ? -5.424 -6.658 -12.177 1.00 70.81 78 GLY A C 1
ATOM 642 O O . GLY A 1 78 ? -6.062 -5.697 -11.737 1.00 70.81 78 GLY A O 1
ATOM 643 N N . VAL A 1 79 ? -5.197 -6.839 -13.480 1.00 68.94 79 VAL A N 1
ATOM 644 C CA . VAL A 1 79 ? -5.765 -5.983 -14.531 1.00 68.94 79 VAL A CA 1
ATOM 645 C C . VAL A 1 79 ? -7.293 -5.984 -14.408 1.00 68.94 79 VAL A C 1
ATOM 647 O O . VAL A 1 79 ? -7.912 -7.032 -14.262 1.00 68.94 79 VAL A O 1
ATOM 650 N N . GLY A 1 80 ? -7.902 -4.796 -14.403 1.00 66.12 80 GLY A N 1
ATOM 651 C CA . GLY A 1 80 ? -9.350 -4.622 -14.227 1.00 66.12 80 GLY A CA 1
ATOM 652 C C . GLY A 1 80 ? -9.832 -4.572 -12.771 1.00 66.12 80 GLY A C 1
ATOM 653 O O . GLY A 1 80 ? -10.954 -4.138 -12.523 1.00 66.12 80 GLY A O 1
ATOM 654 N N . VAL A 1 81 ? -8.992 -4.912 -11.786 1.00 69.69 81 VAL A N 1
ATOM 655 C CA . VAL A 1 81 ? -9.337 -4.802 -10.358 1.00 69.69 81 VAL A CA 1
ATOM 656 C C . VAL A 1 81 ? -8.905 -3.431 -9.834 1.00 69.69 81 VAL A C 1
ATOM 658 O O . VAL A 1 81 ? -7.904 -3.293 -9.134 1.00 69.69 81 VAL A O 1
ATOM 661 N N . ARG A 1 82 ? -9.657 -2.385 -10.199 1.00 76.19 82 ARG A N 1
ATOM 662 C CA . ARG A 1 82 ? -9.477 -1.041 -9.627 1.00 76.19 82 ARG A CA 1
ATOM 663 C C . ARG A 1 82 ? -10.274 -0.938 -8.329 1.00 76.19 82 ARG A C 1
ATOM 665 O O . ARG A 1 82 ? -11.489 -1.122 -8.326 1.00 76.19 82 ARG A O 1
ATOM 672 N N . ARG A 1 83 ? -9.582 -0.674 -7.221 1.00 83.69 83 ARG A N 1
ATOM 673 C CA . ARG A 1 83 ? -10.181 -0.477 -5.895 1.00 83.69 83 ARG A CA 1
ATOM 674 C C . ARG A 1 83 ? -9.825 0.909 -5.381 1.00 83.69 83 ARG A C 1
ATOM 676 O O . ARG A 1 83 ? -8.713 1.379 -5.604 1.00 83.69 83 ARG A O 1
ATOM 683 N N . ILE A 1 84 ? -10.787 1.542 -4.722 1.00 84.69 84 ILE A N 1
ATOM 684 C CA . ILE A 1 84 ? -10.619 2.847 -4.087 1.00 84.69 84 ILE A CA 1
ATOM 685 C C . ILE A 1 84 ? -10.170 2.596 -2.650 1.00 84.69 84 ILE A C 1
ATOM 687 O O . ILE A 1 84 ? -10.730 1.736 -1.969 1.00 84.69 84 ILE A O 1
ATOM 691 N N . ILE A 1 85 ? -9.146 3.320 -2.210 1.00 87.31 85 ILE A N 1
ATOM 692 C CA . ILE A 1 85 ? -8.615 3.222 -0.850 1.00 87.31 85 ILE A CA 1
ATOM 693 C C . ILE A 1 85 ? -9.381 4.217 0.037 1.00 87.31 85 ILE A C 1
ATOM 695 O O . ILE A 1 85 ? -9.549 5.363 -0.381 1.00 87.31 85 ILE A O 1
ATOM 699 N N . PRO A 1 86 ? -9.852 3.818 1.232 1.00 87.12 86 PRO A N 1
ATOM 700 C CA . PRO A 1 86 ? -10.562 4.721 2.136 1.00 87.12 86 PRO A CA 1
ATOM 701 C C . PRO A 1 86 ? -9.696 5.890 2.635 1.00 87.12 86 PRO A C 1
ATOM 703 O O . PRO A 1 86 ? -8.493 5.720 2.853 1.00 87.12 86 PRO A O 1
ATOM 706 N N . SER A 1 87 ? -10.309 7.046 2.911 1.00 83.56 87 SER A N 1
ATOM 707 C CA . SER A 1 87 ? -9.642 8.239 3.462 1.00 83.56 87 SER A CA 1
ATOM 708 C C . SER A 1 87 ? -9.435 8.150 4.981 1.00 83.56 87 SER A C 1
ATOM 710 O O . SER A 1 87 ? -9.889 8.995 5.758 1.00 83.56 87 SER A O 1
ATOM 712 N N . ASN A 1 88 ? -8.749 7.091 5.412 1.00 75.94 88 ASN A N 1
ATOM 713 C CA . ASN A 1 88 ? -8.500 6.816 6.823 1.00 75.94 88 ASN A CA 1
ATOM 714 C C . ASN A 1 88 ? -7.676 7.939 7.502 1.00 75.94 88 ASN A C 1
ATOM 716 O O . ASN A 1 88 ? -6.862 8.581 6.834 1.00 75.94 88 ASN A O 1
ATOM 720 N N . PRO A 1 89 ? -7.901 8.187 8.810 1.00 60.25 89 PRO A N 1
ATOM 721 C CA . PRO A 1 89 ? -7.087 9.089 9.624 1.00 60.25 89 PRO A CA 1
ATOM 722 C C . PRO A 1 89 ? -5.638 8.628 9.759 1.00 60.25 89 PRO A C 1
ATOM 724 O O . PRO A 1 89 ? -5.421 7.391 9.818 1.00 60.25 89 PRO A O 1
#